Protein AF-H0QVG4-F1 (afdb_monomer_lite)

Foldseek 3Di:
DDDDDDDDDDDDDDDDDDDPPPPPDPDPPPQPPWPWDWWWFWFQDDPPAGIWTWTWTWGAPDAQKIKIFTAWIARPVDRVHTDFAQQWKKKWKAFPVPRDIDIDTGDGRHGGGDIDIGRRHFHKMKMWIAGPVNRTPGITTDITTYD

Radius of gyration: 30.38 Å; chains: 1; bounding box: 97×58×64 Å

Structure (mmCIF, N/CA/C/O backbone):
data_AF-H0QVG4-F1
#
_entry.id   AF-H0QVG4-F1
#
loop_
_atom_site.group_PDB
_atom_site.id
_atom_site.type_symbol
_atom_site.label_atom_id
_atom_site.label_alt_id
_atom_site.label_comp_id
_atom_site.label_asym_id
_atom_site.label_entity_id
_atom_site.label_seq_id
_atom_site.pdbx_PDB_ins_code
_atom_site.Cartn_x
_atom_site.Cartn_y
_atom_site.Cartn_z
_atom_site.occupancy
_atom_site.B_iso_or_equiv
_atom_site.auth_seq_id
_atom_site.auth_comp_id
_atom_site.auth_asym_id
_atom_site.auth_atom_id
_atom_site.pdbx_PDB_model_num
ATOM 1 N N . MET A 1 1 ? -78.586 28.715 43.734 1.00 39.81 1 MET A N 1
ATOM 2 C CA . MET A 1 1 ? -77.876 29.794 44.457 1.00 39.81 1 MET A CA 1
ATOM 3 C C . MET A 1 1 ? -77.685 30.975 43.509 1.00 39.81 1 MET A C 1
ATOM 5 O O . MET A 1 1 ? -77.382 30.724 42.350 1.00 39.81 1 MET A O 1
ATOM 9 N N . PRO A 1 2 ? -77.943 32.215 43.956 1.00 38.81 2 PRO A N 1
ATOM 10 C CA . PRO A 1 2 ? -77.921 33.428 43.136 1.00 38.81 2 PRO A CA 1
ATOM 11 C C . PRO A 1 2 ? -76.570 34.169 43.202 1.00 38.81 2 PRO A C 1
ATOM 13 O O . PRO A 1 2 ? -75.729 33.825 44.027 1.00 38.81 2 PRO A O 1
ATOM 16 N N . ARG A 1 3 ? -76.495 35.269 42.428 1.00 40.94 3 ARG A N 1
ATOM 17 C CA . ARG A 1 3 ? -75.552 36.418 42.418 1.00 40.94 3 ARG A CA 1
ATOM 18 C C . ARG A 1 3 ? -74.538 36.392 41.262 1.00 40.94 3 ARG A C 1
ATOM 20 O O . ARG A 1 3 ? -73.701 35.510 41.193 1.00 40.94 3 ARG A O 1
ATOM 27 N N . ASN A 1 4 ? -74.738 37.237 40.239 1.00 36.56 4 ASN A N 1
ATOM 28 C CA . ASN A 1 4 ? -74.394 38.681 40.184 1.00 36.56 4 ASN A CA 1
ATOM 29 C C . ASN A 1 4 ? -72.866 38.857 40.091 1.00 36.56 4 ASN A C 1
ATOM 31 O O . ASN A 1 4 ? -72.160 38.204 40.836 1.00 36.56 4 ASN A O 1
ATOM 35 N N . ILE A 1 5 ? -72.237 39.737 39.314 1.00 41.78 5 ILE A N 1
ATOM 36 C CA . ILE A 1 5 ? -72.589 40.941 38.547 1.00 41.78 5 ILE A CA 1
ATOM 37 C C . ILE A 1 5 ? -71.227 41.389 37.971 1.00 41.78 5 ILE A C 1
ATOM 39 O O . ILE A 1 5 ? -70.288 41.381 38.754 1.00 41.78 5 ILE A O 1
ATOM 43 N N . ARG A 1 6 ? -71.169 41.841 36.700 1.00 38.47 6 ARG A N 1
ATOM 44 C CA . ARG A 1 6 ? -70.238 42.865 36.135 1.00 38.47 6 ARG A CA 1
ATOM 45 C C . ARG A 1 6 ? -68.718 42.630 36.322 1.00 38.47 6 ARG A C 1
ATOM 47 O O . ARG A 1 6 ? -68.271 41.914 37.189 1.00 38.47 6 ARG A O 1
ATOM 54 N N . 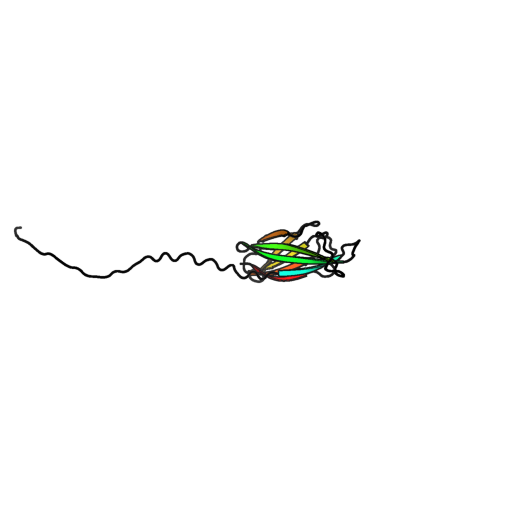ALA A 1 7 ? -67.786 43.252 35.627 1.00 36.75 7 ALA A N 1
ATOM 55 C CA . ALA A 1 7 ? -67.618 43.985 34.380 1.00 36.75 7 ALA A CA 1
ATOM 56 C C . ALA A 1 7 ? -66.118 44.354 34.383 1.00 36.75 7 ALA A C 1
ATOM 58 O O . ALA A 1 7 ? -65.551 44.444 35.470 1.00 36.75 7 ALA A O 1
ATOM 59 N N . LEU A 1 8 ? -65.554 44.695 33.215 1.00 36.62 8 LEU A N 1
ATOM 60 C CA . LEU A 1 8 ? -64.271 45.413 33.067 1.00 36.62 8 LEU A CA 1
ATOM 61 C C . LEU A 1 8 ? -63.034 44.612 33.567 1.00 36.62 8 LEU A C 1
ATOM 63 O O . LEU A 1 8 ? -63.085 43.867 34.526 1.00 36.62 8 LEU A O 1
ATOM 67 N N . THR A 1 9 ? -61.850 44.654 32.965 1.00 42.09 9 THR A N 1
ATOM 68 C CA . THR A 1 9 ? -61.161 45.781 32.345 1.00 42.09 9 THR A CA 1
ATOM 69 C C . THR A 1 9 ? -60.002 45.239 31.501 1.00 42.09 9 THR A C 1
ATOM 71 O O . THR A 1 9 ? -59.318 44.299 31.891 1.00 42.09 9 THR A O 1
ATOM 74 N N . VAL A 1 10 ? -59.829 45.864 30.342 1.00 38.78 10 VAL A N 1
ATOM 75 C CA . VAL A 1 10 ? -58.586 46.241 29.650 1.00 38.78 10 VAL A CA 1
ATOM 76 C C . VAL A 1 10 ? -57.253 45.917 30.353 1.00 38.78 10 VAL A C 1
ATOM 78 O O . VAL A 1 10 ? -57.028 46.342 31.480 1.00 38.78 10 VAL A O 1
ATOM 81 N N . GLY A 1 11 ? -56.312 45.388 29.561 1.00 37.12 11 GLY A N 1
ATOM 82 C CA . GLY A 1 11 ? -54.925 45.870 29.536 1.00 37.12 11 GLY A CA 1
ATOM 83 C C . GLY A 1 11 ? -53.904 45.085 30.355 1.00 37.12 11 GLY A C 1
ATOM 84 O O . GLY A 1 11 ? -54.041 44.924 31.559 1.00 37.12 11 GLY A O 1
ATOM 85 N N . GLY A 1 12 ? -52.817 44.671 29.701 1.00 38.94 12 GLY A N 1
ATOM 86 C CA . GLY A 1 12 ? -51.650 44.128 30.393 1.00 38.94 12 GLY A CA 1
ATOM 87 C C . GLY A 1 12 ? -50.553 43.649 29.451 1.00 38.94 12 GLY A C 1
ATOM 88 O O . GLY A 1 12 ? -50.349 42.452 29.295 1.00 38.94 12 GLY A O 1
ATOM 89 N N . LEU A 1 13 ? -49.853 44.590 28.813 1.00 46.56 13 LEU A N 1
ATOM 90 C CA . LEU A 1 13 ? -48.522 44.362 28.245 1.00 46.56 13 LEU A CA 1
ATOM 91 C C . LEU A 1 13 ? -47.544 43.984 29.367 1.00 46.56 13 LEU A C 1
ATOM 93 O O . LEU A 1 13 ? -47.382 44.771 30.294 1.00 46.56 13 LEU A O 1
ATOM 97 N N . ALA A 1 14 ? -46.891 42.826 29.241 1.00 38.72 14 ALA A N 1
ATOM 98 C CA . ALA A 1 14 ? -45.553 42.452 29.736 1.00 38.72 14 ALA A CA 1
ATOM 99 C C . ALA A 1 14 ? -45.514 40.911 29.770 1.00 38.72 14 ALA A C 1
ATOM 101 O O . ALA A 1 14 ? -46.390 40.283 30.342 1.00 38.72 14 ALA A O 1
ATOM 102 N N . SER A 1 15 ? -44.556 40.191 29.205 1.00 39.97 15 SER A N 1
ATOM 103 C CA . SER A 1 15 ? -43.123 40.423 29.263 1.00 39.97 15 SER A CA 1
ATOM 104 C C . SER A 1 15 ? -42.406 39.465 28.302 1.00 39.97 15 SER A C 1
ATOM 106 O O . SER A 1 15 ? -42.920 38.425 27.898 1.00 39.97 15 SER A O 1
ATOM 108 N N . VAL A 1 16 ? -41.210 39.898 27.931 1.00 43.59 16 VAL A N 1
ATOM 109 C CA . VAL A 1 16 ? -40.171 39.266 27.119 1.00 43.59 16 VAL A CA 1
ATOM 110 C C . VAL A 1 16 ? -40.018 37.757 27.371 1.00 43.59 16 VAL A C 1
ATOM 112 O O . VAL A 1 16 ? -39.772 37.331 28.493 1.00 43.59 16 VAL A O 1
ATOM 115 N N . GLY A 1 17 ? -40.064 36.967 26.297 1.00 36.16 17 GLY A N 1
ATOM 116 C CA . GLY A 1 17 ? -39.709 35.547 26.289 1.00 36.16 17 GLY A CA 1
ATOM 117 C C . GLY A 1 17 ? -39.016 35.190 24.979 1.00 36.16 17 GLY A C 1
ATOM 118 O O . GLY A 1 17 ? -39.626 34.646 24.065 1.00 36.16 17 GLY A O 1
ATOM 119 N N . VAL A 1 18 ? -37.747 35.579 24.863 1.00 42.97 18 VAL A N 1
ATOM 120 C CA . VAL A 1 18 ? -36.875 35.234 23.738 1.00 42.97 18 VAL A CA 1
ATOM 121 C C . VAL A 1 18 ? -36.595 33.733 23.780 1.00 42.97 18 VAL A C 1
ATOM 123 O 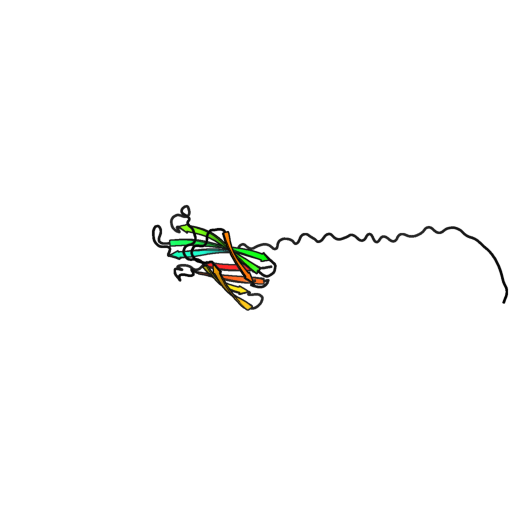O . VAL A 1 18 ? -35.940 33.251 24.695 1.00 42.97 18 VAL A O 1
ATOM 126 N N . ALA A 1 19 ? -37.029 33.008 22.757 1.00 40.91 19 ALA A N 1
ATOM 127 C CA . ALA A 1 19 ? -36.429 31.734 22.381 1.00 40.91 19 ALA A CA 1
ATOM 128 C C . ALA A 1 19 ? -36.419 31.655 20.854 1.00 40.91 19 ALA A C 1
ATOM 130 O O . ALA A 1 19 ? -37.170 30.910 20.227 1.00 40.91 19 ALA A O 1
ATOM 131 N N . ALA A 1 20 ? -35.576 32.493 20.246 1.00 41.12 20 ALA A N 1
ATOM 132 C CA . ALA A 1 20 ? -35.134 32.264 18.885 1.00 41.12 20 ALA A CA 1
ATOM 133 C C . ALA A 1 20 ? -34.438 30.897 18.865 1.00 41.12 20 ALA A C 1
ATOM 135 O O . ALA A 1 20 ? -33.335 30.742 19.389 1.00 41.12 20 ALA A O 1
ATOM 136 N N . LEU A 1 21 ? -35.115 29.897 18.301 1.00 44.22 21 LEU A N 1
ATOM 137 C CA . LEU A 1 21 ? -34.523 28.627 17.908 1.00 44.22 21 LEU A CA 1
ATOM 138 C C . LEU A 1 21 ? -33.488 28.930 16.821 1.00 44.22 21 LEU A C 1
ATOM 140 O O . LEU A 1 21 ? -33.778 28.916 15.627 1.00 44.22 21 LEU A O 1
ATOM 144 N N . LEU A 1 22 ? -32.275 29.268 17.250 1.00 45.00 22 LEU A N 1
ATOM 145 C CA . LEU A 1 22 ? -31.100 29.268 16.400 1.00 45.00 22 LEU A CA 1
ATOM 146 C C . LEU A 1 22 ? -30.891 27.822 15.956 1.00 45.00 22 LEU A C 1
ATOM 148 O O . LEU A 1 22 ? -30.354 26.995 16.690 1.00 45.00 22 LEU A O 1
ATOM 152 N N . SER A 1 23 ? -31.361 27.524 14.748 1.00 44.94 23 SER A N 1
ATOM 153 C CA . SER A 1 23 ? -30.902 26.394 13.951 1.00 44.94 23 SER A CA 1
ATOM 154 C C . SER A 1 23 ? -29.385 26.513 13.829 1.00 44.94 23 SER A C 1
ATOM 156 O O . SER A 1 23 ? -28.881 27.204 12.942 1.00 44.94 23 SER A O 1
ATOM 158 N N . ALA A 1 24 ? -28.652 25.878 14.744 1.00 49.03 24 ALA A N 1
ATOM 159 C CA . ALA A 1 24 ? -27.225 25.676 14.599 1.00 49.03 24 ALA A CA 1
ATOM 160 C C . ALA A 1 24 ? -27.030 24.860 13.320 1.00 49.03 24 ALA A C 1
ATOM 162 O O . ALA A 1 24 ? -27.315 23.663 13.278 1.00 49.03 24 ALA A O 1
ATOM 163 N N . ALA A 1 25 ? -26.619 25.543 12.251 1.00 56.97 25 ALA A N 1
ATOM 164 C CA . ALA A 1 25 ? -26.173 24.887 11.038 1.00 56.97 25 ALA A CA 1
ATOM 165 C C . ALA A 1 25 ? -25.133 23.829 11.441 1.00 56.97 25 ALA A C 1
ATOM 167 O O . ALA A 1 25 ? -24.278 24.136 12.281 1.00 56.97 25 ALA A O 1
ATOM 168 N N . PRO A 1 26 ? -25.203 22.597 10.905 1.00 50.78 26 PRO A N 1
ATOM 169 C CA . PRO A 1 26 ? -24.194 21.595 11.194 1.00 50.78 26 PRO A CA 1
ATOM 170 C C . PRO A 1 26 ? -22.840 22.212 10.862 1.00 50.78 26 PRO A C 1
ATOM 172 O O . PRO A 1 26 ? -22.610 22.664 9.737 1.00 50.78 26 PRO A O 1
ATOM 175 N N . THR A 1 27 ? -21.970 22.297 11.866 1.00 52.41 27 THR A N 1
ATOM 176 C CA . THR A 1 27 ? -20.583 22.691 11.666 1.00 52.41 27 THR A CA 1
ATOM 177 C C . THR A 1 27 ? -20.037 21.830 10.529 1.00 52.41 27 THR A C 1
ATOM 179 O O . THR A 1 27 ? -20.222 20.608 10.568 1.00 52.41 27 THR A O 1
ATOM 182 N N . PRO A 1 28 ? -19.425 22.421 9.484 1.00 49.75 28 PRO A N 1
ATOM 183 C CA . PRO A 1 28 ? -18.831 21.623 8.427 1.00 49.75 28 PRO A CA 1
ATOM 184 C C . PRO A 1 28 ? -17.861 20.665 9.105 1.00 49.75 28 PRO A C 1
ATOM 186 O O . PRO A 1 28 ? -16.986 21.104 9.853 1.00 49.75 28 PRO A O 1
ATOM 189 N N . ALA A 1 29 ? -18.079 19.361 8.914 1.00 55.28 29 ALA A N 1
ATOM 190 C CA . ALA A 1 29 ? -17.196 18.340 9.440 1.00 55.28 29 ALA A CA 1
ATOM 191 C C . ALA A 1 29 ? -15.791 18.696 8.957 1.00 55.28 29 ALA A C 1
ATOM 193 O O . ALA A 1 29 ? -15.502 18.611 7.762 1.00 55.28 29 ALA A O 1
ATOM 194 N N . VAL A 1 30 ? -14.954 19.187 9.873 1.00 46.72 30 VAL A N 1
ATOM 195 C CA . VAL A 1 30 ? -13.560 19.489 9.577 1.00 46.72 30 VAL A CA 1
ATOM 196 C C . VAL A 1 30 ? -12.992 18.190 9.040 1.00 46.72 30 VAL A C 1
ATOM 198 O O . VAL A 1 30 ? -12.981 17.185 9.753 1.00 46.72 30 VAL A O 1
ATOM 201 N N . ALA A 1 31 ? -12.622 18.189 7.756 1.00 48.50 31 ALA A N 1
ATOM 202 C CA . ALA A 1 31 ? -12.044 17.025 7.113 1.00 48.50 31 ALA A CA 1
ATOM 203 C C . ALA A 1 31 ? -10.859 16.605 7.974 1.00 48.50 31 ALA A C 1
ATOM 205 O O . ALA A 1 31 ? -9.894 17.358 8.125 1.00 48.50 31 ALA A O 1
ATOM 206 N N . ALA A 1 32 ? -10.994 15.452 8.624 1.00 49.03 32 ALA A N 1
ATOM 207 C CA . ALA A 1 32 ? -9.999 15.011 9.569 1.00 49.03 32 ALA A CA 1
ATOM 208 C C . ALA A 1 32 ? -8.640 14.966 8.855 1.00 49.03 32 ALA A C 1
ATOM 210 O O . ALA A 1 32 ? -8.588 14.531 7.698 1.00 49.03 32 ALA A O 1
ATOM 211 N N . PRO A 1 33 ? -7.564 15.472 9.483 1.00 41.78 33 PRO A N 1
ATOM 212 C CA . PRO A 1 33 ? -6.285 15.645 8.818 1.00 41.78 33 PRO A CA 1
ATOM 213 C C . PRO A 1 33 ? -5.820 14.305 8.257 1.00 41.78 33 PRO A C 1
ATOM 215 O O . PRO A 1 33 ? -5.443 13.394 8.992 1.00 41.78 33 PRO A O 1
ATOM 218 N N . VAL A 1 34 ? -5.886 14.182 6.932 1.00 46.44 34 VAL A N 1
ATOM 219 C CA . VAL A 1 34 ? -5.401 13.021 6.201 1.00 46.44 34 VAL A CA 1
ATOM 220 C C . VAL A 1 34 ? -3.885 13.061 6.305 1.00 46.44 34 VAL A C 1
ATOM 222 O O . VAL A 1 34 ? -3.229 13.766 5.539 1.00 46.44 34 VAL A O 1
ATOM 225 N N . THR A 1 35 ? -3.310 12.324 7.252 1.00 47.97 35 THR A N 1
ATOM 226 C CA . THR A 1 35 ? -1.875 12.057 7.216 1.00 47.97 35 THR A CA 1
ATOM 227 C C . THR A 1 35 ? -1.632 11.148 6.026 1.00 47.97 35 THR A C 1
ATOM 229 O O . THR A 1 35 ? -1.883 9.945 6.066 1.00 47.97 35 THR A O 1
ATOM 232 N N . SER A 1 36 ? -1.242 11.754 4.904 1.00 52.41 36 SER A N 1
ATOM 233 C CA . SER A 1 36 ? -0.913 11.004 3.705 1.00 52.41 36 SER A CA 1
ATOM 234 C C . SER A 1 36 ? 0.277 10.114 4.015 1.00 52.41 36 SER A C 1
ATOM 236 O O . SER A 1 36 ? 1.387 10.596 4.223 1.00 52.41 36 SER A O 1
ATOM 238 N N . PHE A 1 37 ? 0.032 8.815 4.036 1.00 62.91 37 PHE A N 1
ATOM 239 C CA . PHE A 1 37 ? 1.080 7.818 4.114 1.00 62.91 37 PHE A CA 1
ATOM 240 C C . PHE A 1 37 ? 1.708 7.718 2.732 1.00 62.91 37 PHE A C 1
ATOM 242 O O . PHE A 1 37 ? 1.087 7.142 1.842 1.00 62.91 37 PHE A O 1
ATOM 249 N N . GLN A 1 38 ? 2.865 8.346 2.523 1.00 67.00 38 GLN A N 1
ATOM 250 C CA . GLN A 1 38 ? 3.671 8.085 1.336 1.00 67.00 38 GLN A CA 1
ATOM 251 C C . GLN A 1 38 ? 4.655 6.977 1.653 1.00 67.00 38 GLN A C 1
ATOM 253 O O . GLN A 1 38 ? 5.542 7.129 2.487 1.00 67.00 38 GLN A O 1
ATOM 258 N N . VAL A 1 39 ? 4.446 5.849 0.994 1.00 67.69 39 VAL A N 1
ATOM 259 C CA . VAL A 1 39 ? 5.237 4.647 1.199 1.00 67.69 39 VAL A CA 1
ATOM 260 C C . VAL A 1 39 ? 6.048 4.406 -0.028 1.00 67.69 39 VAL A C 1
ATOM 262 O O . VAL A 1 39 ? 5.472 4.079 -1.058 1.00 67.69 39 VAL A O 1
ATOM 265 N N . GLU A 1 40 ? 7.354 4.547 0.089 1.00 77.38 40 GLU A N 1
ATOM 266 C CA . GLU A 1 40 ? 8.271 4.142 -0.958 1.00 77.38 40 GLU A CA 1
ATOM 267 C C . GLU A 1 40 ? 8.672 2.687 -0.706 1.00 77.38 40 GLU A C 1
ATOM 269 O O . GLU A 1 40 ? 9.190 2.355 0.358 1.00 77.38 40 GLU A O 1
ATOM 274 N N . GLN A 1 41 ? 8.393 1.815 -1.670 1.00 77.69 41 GLN A N 1
ATOM 275 C CA . GLN A 1 41 ? 8.990 0.487 -1.749 1.00 77.69 41 GLN A CA 1
ATOM 276 C C . GLN A 1 41 ? 9.983 0.449 -2.910 1.00 77.69 41 GLN A C 1
ATOM 278 O O . GLN A 1 41 ? 9.768 1.091 -3.940 1.00 77.69 41 GLN A O 1
ATOM 283 N N . THR A 1 42 ? 11.039 -0.341 -2.770 1.00 81.56 42 THR A N 1
ATOM 284 C CA . THR A 1 42 ? 12.025 -0.578 -3.826 1.00 81.56 42 THR A CA 1
ATOM 285 C C . THR A 1 42 ? 11.851 -1.997 -4.340 1.00 81.56 42 THR A C 1
ATOM 287 O O . THR A 1 42 ? 11.923 -2.951 -3.562 1.00 81.56 42 THR A O 1
ATOM 290 N N . VAL A 1 43 ? 11.626 -2.151 -5.643 1.00 79.44 43 VAL A N 1
ATOM 291 C CA . VAL A 1 43 ? 11.314 -3.445 -6.270 1.00 79.44 43 VAL A CA 1
ATOM 292 C C . VAL A 1 43 ? 12.246 -3.752 -7.432 1.00 79.44 43 VAL A C 1
ATOM 294 O O . VAL A 1 43 ? 12.715 -2.838 -8.110 1.00 79.44 43 VAL A O 1
ATOM 297 N N . LEU A 1 44 ? 12.469 -5.042 -7.689 1.00 82.88 44 LEU A N 1
ATOM 298 C CA . LEU A 1 44 ? 13.079 -5.512 -8.929 1.00 82.88 44 LEU A CA 1
ATOM 299 C C . LEU A 1 44 ? 12.045 -5.464 -10.056 1.00 82.88 44 LEU A C 1
ATOM 301 O O . LEU A 1 44 ? 10.951 -6.025 -9.955 1.00 82.88 44 LEU A O 1
ATOM 305 N N . THR A 1 45 ? 12.395 -4.790 -11.144 1.00 81.12 45 THR A N 1
ATOM 306 C CA . THR A 1 45 ? 11.481 -4.509 -12.259 1.00 81.12 45 THR A CA 1
ATOM 307 C C . THR A 1 45 ? 11.946 -5.066 -13.598 1.00 81.12 45 THR A C 1
ATOM 309 O O . THR A 1 45 ? 11.106 -5.289 -14.464 1.00 81.12 45 THR A O 1
ATOM 312 N N . GLY A 1 46 ? 13.237 -5.381 -13.742 1.00 78.94 46 GLY A N 1
ATOM 313 C CA . GLY A 1 46 ? 13.802 -5.960 -14.966 1.00 78.94 46 GLY A CA 1
ATOM 314 C C . GLY A 1 46 ? 14.152 -4.916 -16.033 1.00 78.94 46 GLY A C 1
ATOM 315 O O . GLY A 1 46 ? 14.271 -3.733 -15.746 1.00 78.94 46 GLY A O 1
ATOM 316 N N . ALA A 1 47 ? 14.383 -5.335 -17.276 1.00 73.62 47 ALA A N 1
ATOM 317 C CA . ALA A 1 47 ? 14.720 -4.397 -18.351 1.00 73.62 47 ALA A CA 1
ATOM 318 C C . ALA A 1 47 ? 13.556 -3.413 -18.635 1.00 73.62 47 ALA A C 1
ATOM 320 O O . ALA A 1 47 ? 12.399 -3.828 -18.572 1.00 73.62 47 ALA A O 1
ATOM 321 N N . PRO A 1 48 ? 13.821 -2.134 -18.982 1.00 72.44 48 PRO A N 1
ATOM 322 C CA . PRO A 1 48 ? 15.128 -1.521 -19.249 1.00 72.44 48 PRO A CA 1
ATOM 323 C C . PRO A 1 48 ? 15.818 -0.898 -18.021 1.00 72.44 48 PRO A C 1
ATOM 325 O O . PRO A 1 48 ? 16.923 -0.378 -18.155 1.00 72.44 48 PRO A O 1
ATOM 328 N N . TRP A 1 49 ? 15.217 -0.948 -16.827 1.00 81.94 49 TRP A N 1
ATOM 329 C CA . TRP A 1 49 ? 15.882 -0.529 -15.591 1.00 81.94 49 TRP A CA 1
ATOM 330 C C . TRP A 1 49 ? 15.574 -1.481 -14.430 1.00 81.94 49 TRP A C 1
ATOM 332 O O . TRP A 1 49 ? 14.421 -1.636 -14.030 1.00 81.94 49 TRP A O 1
ATOM 342 N N . PRO A 1 50 ? 16.606 -2.099 -13.837 1.00 82.81 50 PRO A N 1
ATOM 343 C CA . PRO A 1 50 ? 16.434 -3.280 -12.997 1.00 82.81 50 PRO A CA 1
ATOM 344 C C . PRO A 1 50 ? 15.673 -3.010 -11.698 1.00 82.81 50 PRO A C 1
ATOM 346 O O . PRO A 1 50 ? 15.131 -3.952 -11.124 1.00 82.81 50 PRO A O 1
ATOM 349 N N . VAL A 1 51 ? 15.630 -1.754 -11.241 1.00 87.81 51 VAL A N 1
ATOM 350 C CA . VAL A 1 51 ? 15.059 -1.367 -9.949 1.00 87.81 51 VAL A CA 1
ATOM 351 C C . VAL A 1 51 ? 14.143 -0.154 -10.099 1.00 87.81 51 VAL A C 1
ATOM 353 O O . VAL A 1 51 ? 14.414 0.773 -10.873 1.00 87.81 51 VAL A O 1
ATOM 356 N N . SER A 1 52 ? 13.030 -0.150 -9.372 1.00 87.12 52 SER A N 1
ATOM 357 C CA . SER A 1 52 ? 12.103 0.980 -9.321 1.00 87.12 52 SER A CA 1
ATOM 358 C C . SER A 1 52 ? 11.663 1.292 -7.902 1.00 87.12 52 SER A C 1
ATOM 360 O O . SER A 1 52 ? 11.420 0.390 -7.102 1.00 87.12 52 SER A O 1
ATOM 362 N N . ASN A 1 53 ? 11.501 2.585 -7.638 1.00 88.44 53 ASN A N 1
ATOM 363 C CA . ASN A 1 53 ? 10.897 3.100 -6.426 1.00 88.44 53 ASN A CA 1
ATOM 364 C C . ASN A 1 53 ? 9.422 3.365 -6.695 1.00 88.44 53 ASN A C 1
ATOM 366 O O . ASN A 1 53 ? 9.035 4.051 -7.644 1.00 88.44 53 ASN A O 1
ATOM 370 N N . GLN A 1 54 ? 8.607 2.770 -5.851 1.00 86.81 54 GLN A N 1
ATOM 371 C CA . GLN A 1 54 ? 7.187 2.601 -6.025 1.00 86.81 54 GLN A CA 1
ATOM 372 C C . GLN A 1 54 ? 6.509 3.257 -4.834 1.00 86.81 54 GLN A C 1
ATOM 374 O O . GLN A 1 54 ? 6.686 2.829 -3.699 1.00 86.81 54 GLN A O 1
ATOM 379 N N . THR A 1 55 ? 5.778 4.340 -5.091 1.00 87.75 55 THR A N 1
ATOM 380 C CA . THR A 1 55 ? 5.102 5.106 -4.053 1.00 87.75 55 THR A CA 1
ATOM 381 C C . THR A 1 55 ? 3.619 4.767 -3.988 1.00 87.75 55 THR A C 1
ATOM 383 O O . THR A 1 55 ? 2.920 4.712 -5.010 1.00 87.75 55 THR A O 1
ATOM 386 N N . PHE A 1 56 ? 3.125 4.562 -2.773 1.00 87.31 56 PHE A N 1
ATOM 387 C CA . PHE A 1 56 ? 1.700 4.463 -2.480 1.00 87.31 56 PHE A CA 1
ATOM 388 C C . PHE A 1 56 ? 1.275 5.611 -1.588 1.00 87.31 56 PHE A C 1
ATOM 390 O O . PHE A 1 56 ? 2.047 6.067 -0.750 1.00 87.31 56 PHE A O 1
ATOM 397 N N . ARG A 1 57 ? 0.029 6.048 -1.750 1.00 89.44 57 ARG A N 1
ATOM 398 C CA . ARG A 1 57 ? -0.603 7.058 -0.913 1.00 89.44 57 ARG A CA 1
ATOM 399 C C . ARG A 1 57 ? -1.799 6.457 -0.191 1.00 89.44 57 ARG A C 1
ATOM 401 O O . ARG A 1 57 ? -2.759 6.071 -0.861 1.00 89.44 57 ARG A O 1
ATOM 408 N N . ALA A 1 58 ? -1.776 6.433 1.141 1.00 87.94 58 ALA A N 1
ATOM 409 C CA . ALA A 1 58 ? -2.968 6.117 1.930 1.00 87.94 58 ALA A CA 1
ATOM 410 C C . ALA A 1 58 ? -3.706 7.381 2.388 1.00 87.94 58 ALA A C 1
ATOM 412 O O . ALA A 1 58 ? -3.087 8.358 2.814 1.00 87.94 58 ALA A O 1
ATOM 413 N N . THR A 1 59 ? -5.032 7.352 2.297 1.00 88.75 59 THR A N 1
ATOM 414 C CA . THR A 1 59 ? -5.952 8.389 2.771 1.00 88.75 59 THR A CA 1
ATOM 415 C C . THR A 1 59 ? -7.169 7.757 3.447 1.00 88.75 59 THR A C 1
ATOM 417 O O . THR A 1 59 ? -7.347 6.543 3.409 1.00 88.75 59 THR A O 1
ATOM 420 N N . THR A 1 60 ? -8.041 8.563 4.052 1.00 89.75 60 THR A N 1
ATOM 421 C CA . THR A 1 60 ? -9.359 8.090 4.510 1.00 89.75 60 THR A CA 1
ATOM 422 C C . THR A 1 60 ? -10.368 8.239 3.367 1.00 89.75 60 THR A C 1
ATOM 424 O O . THR A 1 60 ? -10.472 9.315 2.783 1.00 89.75 60 THR A O 1
ATOM 427 N N . ALA A 1 61 ? -11.078 7.165 3.006 1.00 88.69 61 ALA A N 1
ATOM 428 C CA . ALA A 1 61 ? -12.125 7.197 1.975 1.00 88.69 61 ALA A CA 1
ATOM 429 C C . ALA A 1 61 ? -13.473 7.659 2.537 1.00 88.69 61 ALA A C 1
ATOM 431 O O . ALA A 1 61 ? -14.224 8.374 1.882 1.00 88.69 61 ALA A O 1
ATOM 432 N N . ARG A 1 62 ? -13.787 7.144 3.724 1.00 88.00 62 ARG A N 1
ATOM 433 C CA . ARG A 1 62 ? -15.006 7.331 4.513 1.00 88.00 62 ARG A CA 1
ATOM 434 C C . ARG A 1 62 ? -14.729 6.801 5.929 1.00 88.00 62 ARG A C 1
ATOM 436 O O . ARG A 1 62 ? -13.751 6.058 6.065 1.00 88.00 62 ARG A O 1
ATOM 443 N N . PRO A 1 63 ? -15.580 7.111 6.926 1.00 87.62 63 PRO A N 1
ATOM 444 C CA . PRO A 1 63 ? -15.411 6.651 8.300 1.00 87.62 63 PRO A CA 1
ATOM 445 C C . PRO A 1 63 ? -14.979 5.184 8.415 1.00 87.62 63 PRO A C 1
ATOM 447 O O . PRO A 1 63 ? -15.670 4.285 7.930 1.00 87.62 63 PRO A O 1
ATOM 450 N N . GLY A 1 64 ? -13.803 4.952 8.998 1.00 89.44 64 GLY A N 1
ATOM 451 C CA . GLY A 1 64 ? -13.236 3.625 9.249 1.00 89.44 64 GLY A CA 1
ATOM 452 C C . GLY A 1 64 ? -12.729 2.858 8.018 1.00 89.44 64 GLY A C 1
ATOM 453 O O . GLY A 1 64 ? -12.462 1.655 8.110 1.00 89.44 64 GLY A O 1
ATOM 454 N N . VAL A 1 65 ? -12.595 3.518 6.863 1.00 92.62 65 VAL A N 1
ATOM 455 C CA . VAL A 1 65 ? -12.108 2.911 5.617 1.00 92.62 65 VAL A CA 1
ATOM 456 C C . VAL A 1 65 ? -10.892 3.666 5.088 1.00 92.62 65 VAL A C 1
ATOM 458 O O . VAL A 1 65 ? -10.996 4.808 4.633 1.00 92.62 65 VAL A O 1
ATOM 461 N N . ALA A 1 66 ? -9.745 2.989 5.065 1.00 92.38 66 ALA A N 1
ATOM 462 C CA . ALA A 1 66 ? -8.539 3.467 4.403 1.00 92.38 66 ALA A CA 1
ATOM 463 C C . ALA A 1 66 ? -8.660 3.302 2.880 1.00 92.38 66 ALA A C 1
ATOM 465 O O . ALA A 1 66 ? -9.120 2.273 2.396 1.00 92.38 66 ALA A O 1
ATOM 466 N N . ARG A 1 67 ? -8.204 4.284 2.107 1.00 92.62 67 ARG A N 1
ATOM 467 C CA . ARG A 1 67 ? -7.961 4.172 0.667 1.00 92.62 67 ARG A CA 1
ATOM 468 C C . ARG A 1 67 ? -6.470 4.191 0.427 1.00 92.62 67 ARG A C 1
ATOM 470 O O . ARG A 1 67 ? -5.835 5.199 0.703 1.00 92.62 67 ARG A O 1
ATOM 477 N N . VAL A 1 68 ? -5.926 3.118 -0.129 1.00 91.19 68 VAL A N 1
ATOM 478 C CA . VAL A 1 68 ? -4.528 3.072 -0.567 1.00 91.19 68 VAL A CA 1
ATOM 479 C C . VAL A 1 68 ? -4.509 3.175 -2.081 1.00 91.19 68 VAL A C 1
ATOM 481 O O . VAL A 1 68 ? -5.201 2.427 -2.763 1.00 91.19 68 VAL A O 1
ATOM 484 N N . SER A 1 69 ? -3.759 4.136 -2.603 1.00 90.12 69 SER A N 1
ATOM 485 C CA . SER A 1 69 ? -3.690 4.453 -4.026 1.00 90.12 69 SER A CA 1
ATOM 486 C C . SER A 1 69 ? -2.260 4.408 -4.535 1.00 90.12 69 SER A C 1
ATOM 488 O O . SER A 1 69 ? -1.320 4.731 -3.812 1.00 90.12 69 SER A O 1
ATOM 490 N N . VAL A 1 70 ? -2.102 4.016 -5.792 1.00 88.19 70 VAL A N 1
ATOM 491 C CA . VAL A 1 70 ? -0.825 4.085 -6.498 1.00 88.19 70 VAL A CA 1
ATOM 492 C C . VAL A 1 70 ? -0.528 5.542 -6.835 1.00 88.19 70 VAL A C 1
ATOM 494 O O . VAL A 1 70 ? -1.327 6.181 -7.522 1.00 88.19 70 VAL A O 1
ATOM 497 N N . ALA A 1 71 ? 0.616 6.058 -6.384 1.00 87.62 71 ALA A N 1
ATOM 498 C CA . ALA A 1 71 ? 1.041 7.422 -6.685 1.00 87.62 71 ALA A CA 1
ATOM 499 C C . ALA A 1 71 ? 2.016 7.443 -7.871 1.00 87.62 71 ALA A C 1
ATOM 501 O O . ALA A 1 71 ? 1.641 7.870 -8.961 1.00 87.62 71 ALA A O 1
ATOM 502 N N . THR A 1 72 ? 3.240 6.943 -7.700 1.00 87.19 72 THR A N 1
ATOM 503 C CA . THR A 1 72 ? 4.268 6.928 -8.754 1.00 87.19 72 THR A CA 1
ATOM 504 C C . THR A 1 72 ? 5.071 5.631 -8.747 1.00 87.19 72 THR A C 1
ATOM 506 O O . THR A 1 72 ? 5.199 4.974 -7.721 1.00 87.19 72 THR A O 1
ATOM 509 N N . SER A 1 73 ? 5.626 5.252 -9.896 1.00 86.31 73 SER A N 1
ATOM 510 C CA . SER A 1 73 ? 6.616 4.176 -10.014 1.00 86.31 73 SER A CA 1
ATOM 511 C C . SER A 1 73 ? 7.711 4.649 -10.948 1.00 86.31 73 SER A C 1
ATOM 513 O O . SER A 1 73 ? 7.485 4.755 -12.154 1.00 86.31 73 SER A O 1
ATOM 515 N N . CYS A 1 74 ? 8.875 4.971 -10.399 1.00 88.69 74 CYS A N 1
ATOM 516 C CA . CYS A 1 74 ? 9.964 5.580 -11.151 1.00 88.69 74 CYS A CA 1
ATOM 517 C C . CYS A 1 74 ? 11.266 4.812 -10.963 1.00 88.69 74 CYS A C 1
ATOM 519 O O . CYS A 1 74 ? 11.475 4.150 -9.949 1.00 88.69 74 CYS A O 1
ATOM 521 N N . ASN A 1 75 ? 12.145 4.891 -11.955 1.00 87.69 75 ASN A N 1
ATOM 522 C CA . ASN A 1 75 ? 13.471 4.303 -11.897 1.00 87.69 75 ASN A CA 1
ATOM 523 C C . ASN A 1 75 ? 14.236 4.878 -10.693 1.00 87.69 75 ASN A C 1
ATOM 525 O O . ASN A 1 75 ? 14.315 6.095 -10.507 1.00 87.69 75 ASN A O 1
ATOM 529 N N . THR A 1 76 ? 14.799 3.989 -9.876 1.00 86.31 76 THR A N 1
ATOM 530 C CA . THR A 1 76 ? 15.535 4.345 -8.657 1.00 86.31 76 THR A CA 1
ATOM 531 C C . THR A 1 76 ? 16.758 5.219 -8.950 1.00 86.31 76 THR A C 1
ATOM 533 O O . THR A 1 76 ? 17.051 6.138 -8.189 1.00 86.31 76 THR A O 1
ATOM 536 N N . LEU A 1 77 ? 17.443 4.969 -10.070 1.00 84.88 77 LEU A N 1
ATOM 537 C CA . LEU A 1 77 ? 18.654 5.673 -10.505 1.00 84.88 77 LEU A CA 1
ATOM 538 C C . LEU A 1 77 ? 18.349 6.938 -11.323 1.00 84.88 77 LEU A C 1
ATOM 540 O O . LEU A 1 77 ? 19.169 7.849 -11.381 1.00 84.88 77 LEU A O 1
ATOM 544 N N . ASN A 1 78 ? 17.170 7.020 -11.950 1.00 86.12 78 ASN A N 1
ATOM 545 C CA . ASN A 1 78 ? 16.721 8.202 -12.684 1.00 86.12 78 ASN A CA 1
ATOM 546 C C . ASN A 1 78 ? 15.227 8.462 -12.450 1.00 86.12 78 ASN A C 1
ATOM 548 O O . ASN A 1 78 ? 14.371 8.010 -13.210 1.00 86.12 78 ASN A O 1
ATOM 552 N N . ARG A 1 79 ? 14.913 9.268 -11.430 1.00 85.00 79 ARG A N 1
ATOM 553 C CA . ARG A 1 79 ? 13.533 9.560 -11.003 1.00 85.00 79 ARG A CA 1
ATOM 554 C C . ARG A 1 79 ? 12.680 10.320 -12.031 1.00 85.00 79 ARG A C 1
ATOM 556 O O . ARG A 1 79 ? 11.490 10.495 -11.799 1.00 85.00 79 ARG A O 1
ATOM 563 N N . ARG A 1 80 ? 13.254 10.768 -13.157 1.00 87.56 80 ARG A N 1
ATOM 564 C CA . ARG A 1 80 ? 12.493 11.353 -14.279 1.00 87.56 80 ARG A CA 1
ATOM 565 C C . ARG A 1 80 ? 11.849 10.289 -15.171 1.00 87.56 80 ARG A C 1
ATOM 567 O O . ARG A 1 80 ? 10.912 10.601 -15.897 1.00 87.56 80 ARG A O 1
ATOM 574 N N . LEU A 1 81 ? 12.347 9.053 -15.130 1.00 86.31 81 LEU A N 1
ATOM 575 C CA . LEU A 1 81 ? 11.811 7.932 -15.896 1.00 86.31 81 LEU A CA 1
ATOM 576 C C . LEU A 1 81 ? 10.809 7.170 -15.033 1.00 86.31 81 LEU A C 1
ATOM 578 O O . LEU A 1 81 ? 11.193 6.450 -14.113 1.00 86.31 81 LEU A O 1
ATOM 582 N N . CYS A 1 82 ? 9.524 7.333 -15.335 1.00 85.81 82 CYS A N 1
ATOM 583 C CA . CYS A 1 82 ? 8.444 6.657 -14.629 1.00 85.81 82 CYS A CA 1
ATOM 584 C C . CYS A 1 82 ? 7.663 5.745 -15.571 1.00 85.81 82 CYS A C 1
ATOM 586 O O . CYS A 1 82 ? 7.548 6.006 -16.766 1.00 85.81 82 CYS A O 1
ATOM 588 N N . MET A 1 83 ? 7.115 4.671 -15.016 1.00 79.06 83 MET A N 1
ATOM 589 C CA . MET A 1 83 ? 6.294 3.704 -15.738 1.00 79.06 83 MET A CA 1
ATOM 590 C C . MET A 1 83 ? 5.078 3.296 -14.915 1.00 79.06 83 MET A C 1
ATOM 592 O O . MET A 1 83 ? 4.919 3.678 -13.754 1.00 79.06 83 MET A O 1
ATOM 596 N N . HIS A 1 84 ? 4.208 2.501 -15.528 1.00 78.75 84 HIS A N 1
ATOM 597 C CA . HIS A 1 84 ? 3.117 1.851 -14.816 1.00 78.75 84 HIS A CA 1
ATOM 598 C C . HIS A 1 84 ? 3.647 0.835 -13.797 1.00 78.75 84 HIS A C 1
ATOM 600 O O . HIS A 1 84 ? 4.754 0.311 -13.926 1.00 78.75 84 HIS A O 1
ATOM 606 N N . TYR A 1 85 ? 2.853 0.556 -12.766 1.00 76.25 85 TYR A N 1
ATOM 607 C CA . TYR A 1 85 ? 3.228 -0.399 -11.732 1.00 76.25 85 TYR A CA 1
ATOM 608 C C . TYR A 1 85 ? 3.226 -1.811 -12.306 1.00 76.25 85 TYR A C 1
ATOM 610 O O . TYR A 1 85 ? 2.173 -2.326 -12.662 1.00 76.25 85 TYR A O 1
ATOM 618 N N . THR A 1 86 ? 4.375 -2.474 -12.361 1.00 7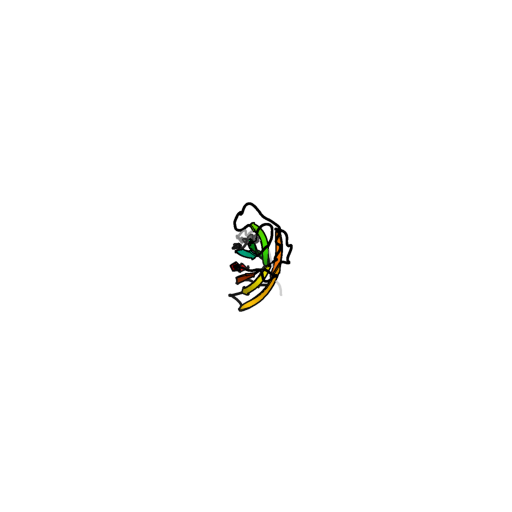4.00 86 THR A N 1
ATOM 619 C CA . THR A 1 86 ? 4.461 -3.843 -12.896 1.00 74.00 86 THR A CA 1
ATOM 620 C C . THR A 1 86 ? 4.252 -4.910 -11.823 1.00 74.00 86 THR A C 1
ATOM 622 O O . THR A 1 86 ? 3.691 -5.954 -12.119 1.00 74.00 86 THR A O 1
ATOM 625 N N . GLN A 1 87 ? 4.636 -4.635 -10.571 1.00 82.31 87 GLN A N 1
ATOM 626 C CA . GLN A 1 87 ? 4.687 -5.642 -9.499 1.00 82.31 87 GLN A CA 1
ATOM 627 C C . GLN A 1 87 ? 3.468 -5.658 -8.557 1.00 82.31 87 GLN A C 1
ATOM 629 O O . GLN A 1 87 ? 3.342 -6.555 -7.722 1.00 82.31 87 GLN A O 1
ATOM 634 N N . GLY A 1 88 ? 2.573 -4.671 -8.668 1.00 85.12 88 GLY A N 1
ATOM 635 C CA . GLY A 1 88 ? 1.461 -4.489 -7.726 1.00 85.12 88 GLY A CA 1
ATOM 636 C C . GLY A 1 88 ? 1.930 -4.171 -6.299 1.00 85.12 88 GLY A C 1
ATOM 637 O O . GLY A 1 88 ? 3.092 -3.830 -6.073 1.00 85.12 88 GLY A O 1
ATOM 638 N N . GLY A 1 89 ? 1.021 -4.277 -5.331 1.00 88.75 89 GLY A N 1
ATOM 639 C CA . GLY A 1 89 ? 1.329 -4.108 -3.910 1.00 88.75 89 GLY A CA 1
ATOM 640 C C . GLY A 1 89 ? 0.474 -5.009 -3.022 1.00 88.75 89 GLY A C 1
ATOM 641 O O . GLY A 1 89 ? -0.748 -4.895 -3.027 1.00 88.75 89 GLY A O 1
ATOM 642 N N . HIS A 1 90 ? 1.102 -5.886 -2.250 1.00 93.38 90 HIS A N 1
ATOM 643 C CA . HIS A 1 90 ? 0.496 -6.620 -1.151 1.00 93.38 90 HIS A CA 1
ATOM 644 C C . HIS A 1 90 ? 0.623 -5.796 0.133 1.00 93.38 90 HIS A C 1
ATOM 646 O O . HIS A 1 90 ? 1.723 -5.444 0.552 1.00 93.38 90 HIS A O 1
ATOM 652 N N . ILE A 1 91 ? -0.510 -5.468 0.746 1.00 93.69 91 ILE A N 1
ATOM 653 C CA . ILE A 1 91 ? -0.608 -4.586 1.908 1.00 93.69 91 ILE A CA 1
ATOM 654 C C . ILE A 1 91 ? -0.990 -5.437 3.112 1.00 93.69 91 ILE A C 1
ATOM 656 O O . ILE A 1 91 ? -2.021 -6.103 3.087 1.00 93.69 91 ILE A O 1
ATOM 660 N N . VAL A 1 92 ? -0.204 -5.369 4.180 1.00 94.75 92 VAL A N 1
ATOM 661 C CA . VAL A 1 92 ? -0.526 -5.929 5.499 1.00 94.75 92 VAL A CA 1
ATOM 662 C C . VAL A 1 92 ? -0.741 -4.767 6.453 1.00 94.75 92 VAL A C 1
ATOM 664 O O . VAL A 1 92 ? 0.048 -3.823 6.454 1.00 94.75 92 VAL A O 1
ATOM 667 N N . TRP A 1 93 ? -1.803 -4.802 7.253 1.00 95.06 93 TRP A N 1
ATOM 668 C CA . TRP A 1 93 ? -2.129 -3.701 8.155 1.00 95.06 93 TRP A CA 1
ATOM 669 C C . TRP A 1 93 ? -2.587 -4.173 9.535 1.00 95.06 93 TRP A C 1
ATOM 671 O O . TRP A 1 93 ? -3.131 -5.266 9.703 1.00 95.06 93 TRP A O 1
ATOM 681 N N . LEU A 1 94 ? -2.382 -3.294 10.513 1.00 95.31 94 LEU A N 1
ATOM 682 C CA . LEU A 1 94 ? -2.795 -3.417 11.904 1.00 95.31 94 LEU A CA 1
ATOM 683 C C . LEU A 1 94 ? -3.403 -2.088 12.356 1.00 95.31 94 LEU A C 1
ATOM 685 O O . LEU A 1 94 ? -2.758 -1.045 12.288 1.00 95.31 94 LEU A O 1
ATOM 689 N N . ASN A 1 95 ? -4.629 -2.130 12.863 1.00 95.94 95 ASN A N 1
ATOM 690 C CA . ASN A 1 95 ? -5.214 -1.040 13.626 1.00 95.94 95 ASN A CA 1
ATOM 691 C C . ASN A 1 95 ? -4.711 -1.138 15.071 1.00 95.94 95 ASN A C 1
ATOM 693 O O . ASN A 1 95 ? -5.173 -1.977 15.844 1.00 95.94 95 ASN A O 1
ATOM 697 N N . THR A 1 96 ? -3.769 -0.275 15.444 1.00 93.44 96 THR A N 1
ATOM 698 C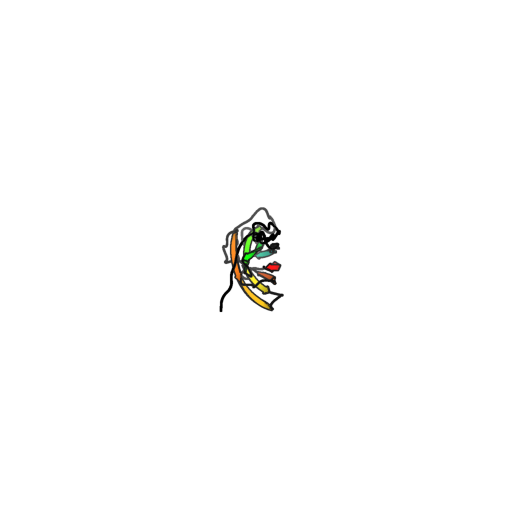 CA . THR A 1 96 ? -3.138 -0.289 16.772 1.00 93.44 96 THR A CA 1
ATOM 699 C C . THR A 1 96 ? -4.095 0.141 17.882 1.00 93.44 96 THR A C 1
ATOM 701 O O . THR A 1 96 ? -3.827 -0.114 19.050 1.00 93.44 96 THR A O 1
ATOM 704 N N . SER A 1 97 ? -5.226 0.766 17.537 1.00 91.62 97 SER A N 1
ATOM 705 C CA . SER A 1 97 ? -6.254 1.186 18.494 1.00 91.62 97 SER A CA 1
ATOM 706 C C . SER A 1 97 ? -7.248 0.074 18.844 1.00 91.62 97 SER A C 1
ATOM 708 O O . SER A 1 97 ? -7.863 0.130 19.902 1.00 91.62 97 SER A O 1
ATOM 710 N N . THR A 1 98 ? -7.433 -0.920 17.967 1.00 93.62 98 THR A N 1
ATOM 711 C CA . THR A 1 98 ? -8.429 -1.998 18.155 1.00 93.62 98 THR A CA 1
ATOM 712 C C . THR A 1 98 ? -7.841 -3.408 18.105 1.00 93.62 98 THR A C 1
ATOM 714 O O . THR A 1 98 ? -8.549 -4.370 18.382 1.00 93.62 98 THR A O 1
ATOM 717 N N . GLY A 1 99 ? -6.572 -3.559 17.714 1.00 93.94 99 GLY A N 1
ATOM 718 C CA . GLY A 1 99 ? -5.921 -4.855 17.497 1.00 93.94 99 GLY A CA 1
ATOM 719 C C . GLY A 1 99 ? -6.342 -5.564 16.205 1.00 93.94 99 GLY A C 1
ATOM 720 O O . GLY A 1 99 ? -5.824 -6.632 15.890 1.00 93.94 99 GLY A O 1
ATOM 721 N N . ARG A 1 100 ? -7.267 -4.986 15.432 1.00 96.00 100 ARG A N 1
ATOM 722 C CA . ARG A 1 100 ? -7.765 -5.578 14.190 1.00 96.00 100 ARG A CA 1
ATOM 723 C C . ARG A 1 100 ? -6.690 -5.541 13.107 1.00 96.00 100 ARG A C 1
ATOM 725 O O . ARG A 1 100 ? -6.033 -4.520 12.923 1.00 96.00 100 ARG A O 1
ATOM 732 N N . THR A 1 101 ? -6.552 -6.623 12.355 1.00 96.75 101 THR A N 1
ATOM 733 C CA . THR A 1 101 ? -5.574 -6.751 11.270 1.00 96.75 101 THR A CA 1
ATOM 734 C C . THR A 1 101 ? -6.241 -7.189 9.979 1.00 96.75 101 THR A C 1
ATOM 736 O O . THR A 1 101 ? -7.406 -7.597 9.953 1.00 96.75 101 THR A O 1
ATOM 739 N N . GLY A 1 102 ? -5.490 -7.112 8.889 1.00 96.69 102 GLY A N 1
ATOM 740 C CA . GLY A 1 102 ? -5.900 -7.707 7.635 1.00 96.69 102 GLY A CA 1
ATOM 741 C C . GLY A 1 102 ? -4.879 -7.492 6.538 1.00 96.69 102 GLY A C 1
ATOM 742 O O . GLY A 1 102 ? -3.792 -6.947 6.747 1.00 96.69 102 GLY A O 1
ATOM 743 N N . THR A 1 103 ? -5.271 -7.909 5.342 1.00 95.50 103 THR A N 1
ATOM 744 C CA . THR A 1 103 ? -4.488 -7.716 4.130 1.00 95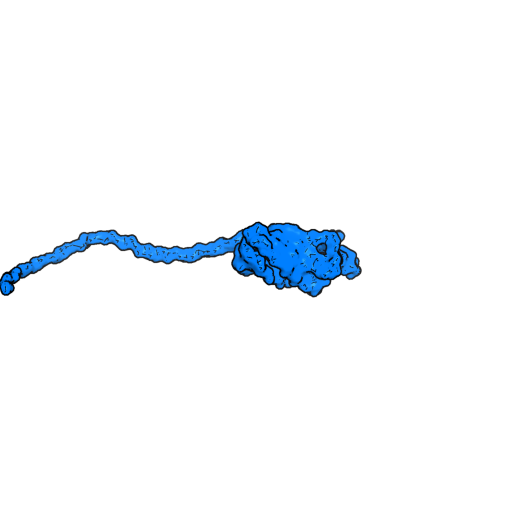.50 103 THR A CA 1
ATOM 745 C C . THR A 1 103 ? -5.338 -7.090 3.033 1.00 95.50 103 THR A C 1
ATOM 747 O O . THR A 1 103 ? -6.570 -7.082 3.089 1.00 95.50 103 THR A O 1
ATOM 750 N N . ALA A 1 104 ? -4.672 -6.501 2.051 1.00 94.75 104 ALA A N 1
ATOM 751 C CA . ALA A 1 104 ? -5.278 -6.018 0.823 1.00 94.75 104 ALA A CA 1
ATOM 752 C C . ALA A 1 104 ? -4.267 -6.127 -0.315 1.00 94.75 104 ALA A C 1
ATOM 754 O O . ALA A 1 104 ? -3.069 -6.306 -0.093 1.00 94.75 104 ALA A O 1
ATOM 755 N N . THR A 1 105 ? -4.733 -6.018 -1.554 1.00 94.00 105 THR A N 1
ATOM 756 C CA . THR A 1 105 ? -3.850 -6.115 -2.714 1.00 94.00 105 THR A CA 1
ATOM 757 C C . THR A 1 105 ? -4.217 -5.082 -3.762 1.00 94.00 105 THR A C 1
ATOM 759 O O . THR A 1 105 ? -5.384 -4.901 -4.103 1.00 94.00 105 THR A O 1
ATOM 762 N N . ILE A 1 106 ? -3.194 -4.410 -4.276 1.00 90.25 106 ILE A N 1
ATOM 763 C CA . ILE A 1 106 ? -3.236 -3.646 -5.513 1.00 90.25 106 ILE A CA 1
ATOM 764 C C . ILE A 1 106 ? -2.659 -4.558 -6.600 1.00 90.25 106 ILE A C 1
ATOM 766 O O . ILE A 1 106 ? -1.523 -5.021 -6.451 1.00 90.25 106 ILE A O 1
ATOM 770 N N . PRO A 1 107 ? -3.412 -4.850 -7.671 1.00 87.88 107 PRO A N 1
ATOM 771 C CA . PRO A 1 107 ? -2.973 -5.798 -8.685 1.00 87.88 107 PRO A CA 1
ATO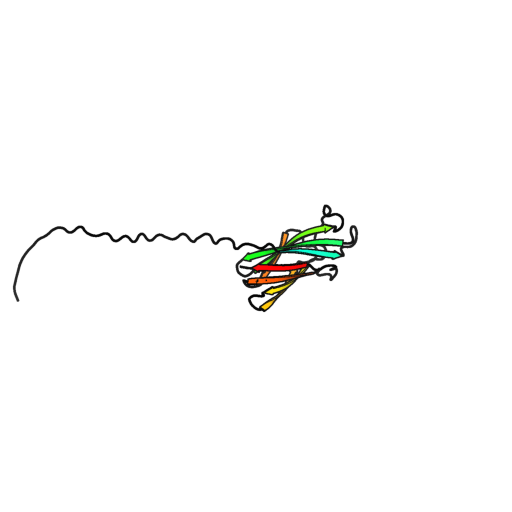M 772 C C . PRO A 1 107 ? -1.713 -5.320 -9.415 1.00 87.88 107 PRO A C 1
ATOM 774 O O . PRO A 1 107 ? -1.449 -4.121 -9.547 1.00 87.88 107 PRO A O 1
ATOM 777 N N . ALA A 1 108 ? -0.946 -6.282 -9.925 1.00 85.31 108 ALA A N 1
ATOM 778 C CA . ALA A 1 108 ? 0.107 -6.022 -10.898 1.00 85.31 108 ALA A CA 1
ATOM 779 C C . ALA A 1 108 ? -0.468 -5.336 -12.151 1.00 85.31 108 ALA A C 1
ATOM 781 O O . ALA A 1 108 ? -1.627 -5.540 -12.509 1.00 85.31 108 ALA A O 1
ATOM 782 N N . GLY A 1 109 ? 0.324 -4.487 -12.806 1.00 84.06 109 GLY A N 1
ATOM 783 C CA . GLY A 1 109 ? -0.127 -3.694 -13.957 1.00 84.06 109 GLY A CA 1
ATOM 784 C C . GLY A 1 109 ? -0.956 -2.452 -13.601 1.00 84.06 109 GLY A C 1
ATOM 785 O O . GLY A 1 109 ? -1.424 -1.758 -14.506 1.00 84.06 109 GLY A O 1
ATOM 786 N N . ALA A 1 110 ? -1.157 -2.150 -12.313 1.00 86.06 110 ALA A N 1
ATOM 787 C CA . ALA A 1 110 ? -1.937 -0.993 -11.885 1.00 86.06 110 ALA A CA 1
ATOM 788 C C . ALA A 1 110 ? -1.379 0.328 -12.447 1.00 86.06 110 ALA A C 1
ATOM 790 O O . ALA A 1 110 ? -0.171 0.573 -12.508 1.00 86.06 110 ALA A O 1
ATOM 791 N N . ARG A 1 111 ? -2.277 1.230 -12.844 1.00 86.19 111 ARG A N 1
ATOM 792 C CA . ARG A 1 111 ? -1.906 2.584 -13.276 1.00 86.19 111 ARG A CA 1
ATOM 793 C C . ARG A 1 111 ? -1.897 3.541 -12.079 1.00 86.19 111 ARG A C 1
ATOM 795 O O . ARG A 1 111 ? -2.650 3.303 -11.129 1.00 86.19 111 ARG A O 1
ATOM 802 N N . PRO A 1 112 ? -1.109 4.632 -12.113 1.00 84.06 112 PRO A N 1
ATOM 803 C CA . PRO A 1 112 ? -1.259 5.728 -11.156 1.00 84.06 112 PRO A CA 1
ATOM 804 C C . PRO A 1 112 ? -2.730 6.128 -10.984 1.00 84.06 112 PRO A C 1
ATOM 806 O O . PRO A 1 112 ? -3.468 6.218 -11.964 1.00 84.06 112 PRO A O 1
ATOM 809 N N . GLY A 1 113 ? -3.168 6.299 -9.737 1.00 84.56 113 GLY A N 1
ATOM 810 C CA . GLY A 1 113 ? -4.569 6.545 -9.379 1.00 84.56 113 GLY A CA 1
ATOM 811 C C . GLY A 1 113 ? -5.405 5.289 -9.095 1.00 84.56 113 GLY A C 1
ATOM 812 O O . GLY A 1 113 ? -6.458 5.403 -8.467 1.00 84.56 113 GLY A O 1
ATOM 813 N N . THR A 1 114 ? -4.938 4.089 -9.465 1.00 90.25 114 THR A N 1
ATOM 814 C CA . THR A 1 114 ? -5.580 2.830 -9.036 1.00 90.25 114 THR A CA 1
ATOM 815 C C . THR A 1 114 ? -5.589 2.776 -7.514 1.00 90.25 114 THR A C 1
ATOM 817 O O . THR A 1 114 ? -4.564 3.041 -6.884 1.00 90.25 114 THR A O 1
ATOM 820 N N . SER A 1 115 ? -6.733 2.448 -6.914 1.00 91.50 115 SER A N 1
ATOM 821 C CA . SER A 1 115 ? -6.874 2.438 -5.461 1.00 91.50 115 SER A CA 1
ATOM 822 C C . SER A 1 115 ? -7.687 1.259 -4.951 1.00 91.50 115 SER A C 1
ATOM 824 O O . SER A 1 115 ? -8.551 0.733 -5.649 1.00 91.50 115 SER A O 1
ATOM 826 N N . VAL A 1 116 ? -7.403 0.867 -3.713 1.00 93.88 116 VAL A N 1
ATOM 827 C CA . VAL A 1 116 ? -8.138 -0.145 -2.959 1.00 93.88 116 VAL A CA 1
ATOM 828 C C . VAL A 1 116 ? -8.682 0.484 -1.681 1.00 93.88 116 VAL A C 1
ATOM 830 O O . VAL A 1 116 ? -7.985 1.244 -1.005 1.00 93.88 116 VAL A O 1
ATOM 833 N N . ASN A 1 117 ? -9.940 0.185 -1.359 1.00 94.75 117 ASN A N 1
ATOM 834 C CA . ASN A 1 117 ? -10.565 0.600 -0.107 1.00 94.75 117 ASN A CA 1
ATOM 835 C C . ASN A 1 117 ? -10.517 -0.569 0.884 1.00 94.75 117 ASN A C 1
ATOM 837 O O . ASN A 1 117 ? -10.959 -1.670 0.566 1.00 94.75 117 ASN A O 1
ATOM 841 N N . ILE A 1 118 ? -10.008 -0.318 2.084 1.00 94.56 118 ILE A N 1
ATOM 842 C CA . ILE A 1 118 ? -9.741 -1.311 3.121 1.00 94.56 118 ILE A CA 1
ATOM 843 C C . ILE A 1 118 ? -10.533 -0.912 4.363 1.00 94.56 118 ILE A C 1
ATOM 845 O O . ILE A 1 118 ? -10.344 0.176 4.904 1.00 94.56 118 ILE A O 1
ATOM 849 N N . ALA A 1 119 ? -11.428 -1.781 4.829 1.00 95.50 119 ALA A N 1
ATOM 850 C CA . ALA A 1 119 ? -12.161 -1.556 6.070 1.00 95.50 119 ALA A CA 1
ATOM 851 C C . ALA A 1 119 ? -11.243 -1.836 7.271 1.00 95.50 119 ALA A C 1
ATOM 853 O O . ALA A 1 119 ? -11.165 -2.966 7.751 1.00 95.50 119 ALA A O 1
ATOM 854 N N . THR A 1 120 ? -10.533 -0.814 7.740 1.00 93.44 120 THR A N 1
ATOM 855 C CA . THR A 1 120 ? -9.571 -0.908 8.852 1.00 93.44 120 THR A CA 1
ATOM 856 C C . THR A 1 120 ? -10.196 -0.604 10.214 1.00 93.44 120 THR A C 1
ATOM 858 O O . THR A 1 120 ? -9.615 -0.917 11.253 1.00 93.44 120 THR A O 1
ATOM 861 N N . GLY A 1 121 ? -11.377 0.022 10.219 1.00 93.06 121 GLY A N 1
ATOM 862 C CA . GLY A 1 121 ? -11.899 0.738 11.379 1.00 93.06 121 GLY A CA 1
ATOM 863 C C . GLY A 1 121 ? -11.188 2.080 11.570 1.00 93.06 121 GLY A C 1
ATOM 864 O O . GLY A 1 121 ? -10.123 2.322 10.992 1.00 93.06 121 GLY A O 1
ATOM 865 N N . SER A 1 122 ? -11.798 2.964 12.357 1.00 91.56 122 SER A N 1
ATOM 866 C CA . SER A 1 122 ? -11.187 4.237 12.743 1.00 91.56 122 SER A CA 1
ATOM 867 C C . SER A 1 122 ? -10.073 3.985 13.766 1.00 91.56 122 SER A C 1
ATOM 869 O O . SER A 1 122 ? -10.115 3.009 14.520 1.00 91.56 122 SER A O 1
ATOM 871 N N . GLY A 1 123 ? -9.059 4.844 13.784 1.00 90.62 123 GLY A N 1
ATOM 872 C CA . GLY A 1 123 ? -7.900 4.713 14.664 1.00 90.62 123 GLY A CA 1
ATOM 873 C C . GLY A 1 123 ? -6.571 4.875 13.939 1.00 90.62 123 GLY A C 1
ATOM 874 O O . GLY A 1 123 ? -6.502 5.315 12.789 1.00 90.62 123 GLY A O 1
ATOM 875 N N . GLN A 1 124 ? -5.495 4.557 14.647 1.00 91.38 124 GLN A N 1
ATOM 876 C CA . GLN A 1 124 ? -4.148 4.568 14.091 1.00 91.38 124 GLN A CA 1
ATOM 877 C C . GLN A 1 124 ? -3.862 3.230 13.402 1.00 91.38 124 GLN A C 1
ATOM 879 O O . GLN A 1 124 ? -4.053 2.163 13.981 1.00 91.38 124 GLN A O 1
ATOM 884 N N . ILE A 1 125 ? -3.423 3.292 12.149 1.00 92.25 125 ILE A N 1
ATOM 885 C CA . ILE A 1 125 ? -3.152 2.141 11.296 1.00 92.25 125 ILE A CA 1
ATOM 886 C C . ILE A 1 125 ? -1.661 2.094 10.993 1.00 92.25 125 ILE A C 1
ATOM 888 O O . ILE A 1 125 ? -1.123 3.015 10.381 1.00 92.25 125 ILE A O 1
ATOM 892 N N . ALA A 1 126 ? -1.004 1.016 11.402 1.00 91.56 126 ALA A N 1
ATOM 893 C CA . ALA A 1 126 ? 0.313 0.646 10.911 1.00 91.56 126 ALA A CA 1
ATOM 894 C C . ALA A 1 126 ? 0.138 -0.244 9.679 1.00 91.56 126 ALA A C 1
ATOM 896 O O . ALA A 1 126 ? -0.667 -1.178 9.696 1.00 91.56 126 ALA A O 1
ATOM 897 N N . ALA A 1 127 ? 0.871 0.038 8.608 1.00 91.75 127 ALA A N 1
ATOM 898 C CA . ALA A 1 127 ? 0.819 -0.752 7.391 1.00 91.75 127 ALA A CA 1
ATOM 899 C C . ALA A 1 127 ? 2.209 -0.991 6.808 1.00 91.75 127 ALA A C 1
ATOM 901 O O . ALA A 1 127 ? 3.117 -0.166 6.916 1.00 91.75 127 ALA A O 1
ATOM 902 N N . TYR A 1 128 ? 2.325 -2.138 6.160 1.00 91.56 128 TYR A N 1
ATOM 903 C CA . TYR A 1 128 ? 3.482 -2.613 5.430 1.00 91.56 128 TYR A CA 1
ATOM 904 C C . TYR A 1 128 ? 3.036 -2.969 4.014 1.00 91.56 128 TYR A C 1
ATOM 906 O O . TYR A 1 128 ? 1.971 -3.562 3.834 1.00 91.56 128 TYR A O 1
ATOM 914 N N . ILE A 1 129 ? 3.835 -2.607 3.014 1.00 90.81 129 ILE A N 1
ATOM 915 C CA . ILE A 1 129 ? 3.558 -2.861 1.604 1.00 90.81 129 ILE A CA 1
ATOM 916 C C . ILE A 1 129 ? 4.786 -3.493 0.950 1.00 90.81 129 ILE A C 1
ATOM 918 O O . ILE A 1 129 ? 5.901 -2.981 1.066 1.00 90.81 129 ILE A O 1
ATOM 922 N N . SER A 1 130 ? 4.555 -4.596 0.247 1.00 91.00 130 SER A N 1
ATOM 923 C CA . SER A 1 130 ? 5.540 -5.310 -0.564 1.00 91.00 130 SER A CA 1
ATOM 924 C C . SER A 1 130 ? 4.992 -5.592 -1.965 1.00 91.00 130 SER A C 1
ATOM 926 O O . SER A 1 130 ? 3.789 -5.523 -2.202 1.00 91.00 130 SER A O 1
ATOM 928 N N . ALA A 1 131 ? 5.849 -5.927 -2.923 1.00 87.25 131 ALA A N 1
ATOM 929 C CA . ALA A 1 131 ? 5.446 -6.399 -4.244 1.00 87.25 131 ALA A CA 1
ATOM 930 C C . ALA A 1 131 ? 4.687 -7.734 -4.163 1.00 87.25 131 ALA A C 1
ATOM 932 O O . ALA A 1 131 ? 5.117 -8.656 -3.468 1.00 87.25 131 ALA A O 1
ATOM 933 N N . VAL A 1 132 ? 3.614 -7.876 -4.950 1.00 86.31 132 VAL A N 1
ATOM 934 C CA . VAL A 1 132 ? 2.822 -9.123 -5.026 1.00 86.31 132 VAL A CA 1
ATOM 935 C C . VAL A 1 132 ? 3.650 -10.275 -5.593 1.00 86.31 132 VAL A C 1
ATOM 937 O O . VAL A 1 132 ? 3.501 -11.416 -5.174 1.00 86.31 132 VAL A O 1
ATOM 940 N N . SER A 1 133 ? 4.558 -9.974 -6.520 1.00 81.69 133 SER A N 1
ATOM 941 C CA . SER A 1 133 ? 5.461 -10.948 -7.138 1.00 81.69 133 SER A CA 1
ATOM 942 C C . SER A 1 133 ? 6.559 -11.476 -6.209 1.00 81.69 133 SER A C 1
ATOM 944 O O . SER A 1 133 ? 7.338 -12.329 -6.623 1.00 81.69 133 SER A O 1
ATOM 946 N N . GLY A 1 134 ? 6.687 -10.940 -4.990 1.00 81.69 134 GLY A N 1
ATOM 947 C CA . GLY A 1 134 ? 7.814 -11.234 -4.102 1.00 81.69 134 GLY A CA 1
ATOM 948 C C . GLY A 1 134 ? 9.114 -10.513 -4.482 1.00 81.69 134 GLY A C 1
ATOM 949 O O . GLY A 1 134 ? 10.093 -10.613 -3.753 1.00 81.69 134 GLY A O 1
ATOM 950 N N . ALA A 1 135 ? 9.125 -9.714 -5.555 1.00 85.50 135 ALA A N 1
ATOM 951 C CA . ALA A 1 135 ? 10.290 -8.977 -6.059 1.00 85.50 135 ALA A CA 1
ATOM 952 C C . ALA A 1 135 ? 10.686 -7.745 -5.208 1.00 85.50 135 ALA A C 1
ATOM 954 O O . ALA A 1 135 ? 11.238 -6.769 -5.720 1.00 85.50 135 ALA A O 1
ATOM 955 N N . THR A 1 136 ? 10.359 -7.752 -3.916 1.00 88.19 136 THR A N 1
ATOM 956 C CA . THR A 1 136 ? 10.609 -6.629 -3.004 1.00 88.19 136 THR A CA 1
ATOM 957 C C . THR A 1 136 ? 12.057 -6.643 -2.545 1.00 88.19 136 THR A C 1
ATOM 959 O O . THR A 1 136 ? 12.501 -7.629 -1.968 1.00 88.19 136 THR A O 1
ATOM 962 N N . ILE A 1 137 ? 12.776 -5.540 -2.752 1.00 85.75 137 ILE A N 1
ATOM 963 C CA . ILE A 1 137 ? 14.113 -5.333 -2.179 1.00 85.75 137 ILE A CA 1
ATOM 964 C C . ILE A 1 137 ? 13.974 -4.657 -0.818 1.00 85.75 137 ILE A C 1
ATOM 966 O O . ILE A 1 137 ? 14.462 -5.155 0.191 1.00 85.75 137 ILE A O 1
ATOM 970 N N . VAL A 1 138 ? 13.279 -3.518 -0.800 1.00 85.62 138 VAL A N 1
ATOM 971 C CA . VAL A 1 138 ? 12.985 -2.764 0.418 1.00 85.62 138 VAL A CA 1
ATOM 972 C C . VAL A 1 138 ? 11.478 -2.595 0.482 1.00 85.62 138 VAL A C 1
ATOM 974 O O . VAL A 1 138 ? 10.913 -1.916 -0.381 1.00 85.62 138 VAL A O 1
ATOM 977 N N . PRO A 1 139 ? 10.804 -3.224 1.451 1.00 85.62 139 PRO A N 1
ATOM 978 C CA . PRO A 1 139 ? 9.388 -3.006 1.618 1.00 85.62 139 PRO A CA 1
ATOM 979 C C . PRO A 1 139 ? 9.138 -1.625 2.193 1.00 85.62 139 PRO A C 1
ATOM 981 O O . PRO A 1 139 ? 9.936 -1.089 2.962 1.00 85.62 139 PRO A O 1
ATOM 984 N N . GLY A 1 140 ? 7.990 -1.070 1.850 1.00 85.06 140 GLY A N 1
ATOM 985 C CA . GLY A 1 140 ? 7.581 0.197 2.405 1.00 85.06 140 GLY A CA 1
ATOM 986 C C . GLY A 1 140 ? 6.721 0.004 3.653 1.00 85.06 140 GLY A C 1
ATOM 987 O O . GLY A 1 140 ? 5.899 -0.908 3.713 1.00 85.06 140 GLY A O 1
ATOM 988 N N . ALA A 1 141 ? 6.889 0.854 4.663 1.00 87.38 141 ALA A N 1
ATOM 989 C CA . ALA A 1 141 ? 6.151 0.747 5.918 1.00 87.38 141 ALA A CA 1
ATOM 990 C C . ALA A 1 141 ? 5.902 2.109 6.573 1.00 87.38 141 ALA A C 1
ATOM 992 O O . ALA A 1 141 ? 6.564 3.099 6.266 1.00 87.38 141 ALA A O 1
ATOM 993 N N . GLY A 1 142 ? 4.950 2.140 7.504 1.00 85.31 142 GLY A N 1
ATOM 994 C CA . GLY A 1 142 ? 4.697 3.269 8.395 1.00 85.31 142 GLY A CA 1
ATOM 995 C C . GLY A 1 142 ? 3.242 3.368 8.834 1.00 85.31 142 GLY A C 1
ATOM 996 O O . GLY A 1 142 ? 2.501 2.385 8.811 1.00 85.31 142 GLY A O 1
ATOM 997 N N . VAL A 1 143 ? 2.866 4.544 9.335 1.00 87.56 143 VAL A N 1
ATOM 998 C CA . VAL A 1 143 ? 1.683 4.704 10.185 1.00 87.56 143 VAL A CA 1
ATOM 999 C C . VAL A 1 143 ? 0.856 5.904 9.742 1.00 87.56 143 VAL A C 1
ATOM 1001 O O . VAL A 1 143 ? 1.395 6.974 9.466 1.00 87.56 143 VAL A O 1
ATOM 1004 N N . PHE A 1 144 ? -0.463 5.743 9.708 1.00 87.19 144 PHE A N 1
ATOM 1005 C CA . PHE A 1 144 ? -1.415 6.801 9.380 1.00 87.19 144 PHE A CA 1
ATOM 1006 C C . PHE A 1 144 ? -2.669 6.699 10.239 1.00 87.19 144 PHE A C 1
ATOM 1008 O O . PHE A 1 144 ? -2.867 5.721 10.956 1.00 87.19 144 PHE A O 1
ATOM 1015 N N . ARG A 1 145 ? -3.519 7.725 10.203 1.00 88.38 145 ARG A N 1
ATOM 1016 C CA . ARG A 1 145 ? -4.774 7.735 10.959 1.00 88.38 145 ARG A CA 1
ATOM 1017 C C . ARG A 1 145 ? -5.965 7.638 10.015 1.00 88.38 145 ARG A C 1
ATOM 1019 O O . ARG A 1 145 ? -6.030 8.361 9.023 1.00 88.38 145 ARG A O 1
ATOM 1026 N N . VAL A 1 146 ? -6.888 6.742 10.344 1.00 87.44 146 VAL A N 1
ATOM 1027 C CA . VAL A 1 146 ? -8.187 6.603 9.686 1.00 87.44 146 VAL A CA 1
ATOM 1028 C C . VAL A 1 146 ? -9.245 7.158 10.621 1.00 87.44 146 VAL A C 1
ATOM 1030 O O . VAL A 1 146 ? -9.257 6.849 11.814 1.00 87.44 146 VAL A O 1
ATOM 1033 N N . PHE A 1 147 ? -10.115 7.990 10.074 1.00 84.31 147 PHE A N 1
ATOM 1034 C CA . PHE A 1 147 ? -11.243 8.580 10.783 1.00 84.31 147 PHE A CA 1
ATOM 1035 C C . PHE A 1 147 ? -12.512 7.903 10.309 1.00 84.31 147 PHE A C 1
ATOM 1037 O O . PHE A 1 147 ? -12.537 7.524 9.119 1.00 84.31 147 PHE A O 1
#

Organism: NCBI:txid1077974

Secondary structure (DSSP, 8-state):
------------------------PPPP--------EEEEEEEE--TT-SEEEEEEEEEEEETTEEEEEEEEEEESS-TT-B---SS-EEEEEEETTT--EEEEEEPTTPPTT-EEEEE--SEEEEEEEE-TTS-EEE-EEEEEEE-

pLDDT: mean 76.62, std 19.65, range [36.16, 96.75]

Sequence (147 aa):
MPRNIRALTVGGLASVGVAALLSAAPTPAVAAPVTSFQVEQTVLTGAPWPVSNQTFRATTARPGVARVSVATSCNTLNRRLCMHYTQGGHIVWLNTSTGRTGTATIPAGARPGTSVNIATGSGQIAAYISAVSGATIVPGAGVFRVF